Protein AF-B3IXG7-F1 (afdb_monomer_lite)

Foldseek 3Di:
DDDPPPPPPPDDLVRLLVVLVVQLVVLVVQLVVLVVPDDPPDVVSVVSNVVSVVSNVVSVVSNVVSVVVVVVVVVVVVVVVD

InterPro domains:
  IPR009371 Type III secretion protein HrpF [PF06266] (10-82)

pLDDT: mean 89.79, std 14.94, range [43.66, 98.62]

Organism: Pseudomonas cichorii (NCBI:txid36746)

Radius of gyration: 19.19 Å; chains: 1; bounding box: 53×27×53 Å

Secondary structure (DSSP, 8-state):
------------HHHHHHHHHHHHHHHHHHHHHHHHT--TT-HHHHHHHHHHHHHHHHHHHHHHHHHHHHHHHHHHHHHHT-

Sequence (82 aa):
MSPRTWSITMLSSDALRRRLDSNFENTQKDLDSAALSLDAFSPDDWHAFNSAIRQSSTASWAVNQEIVVKHNLAKAIINEIR

Structure (mmCIF, N/CA/C/O backbone):
data_AF-B3IXG7-F1
#
_entry.id   AF-B3IXG7-F1
#
loop_
_atom_site.group_PDB
_atom_site.id
_atom_site.type_symbol
_atom_site.label_atom_id
_atom_site.label_alt_id
_atom_site.label_comp_id
_atom_site.label_asym_id
_atom_site.label_entity_id
_atom_site.label_seq_id
_atom_site.pdbx_PDB_ins_code
_atom_site.Cartn_x
_atom_site.Cartn_y
_atom_site.Cartn_z
_atom_site.occupancy
_atom_site.B_iso_or_equiv
_atom_site.auth_seq_id
_atom_site.auth_comp_id
_atom_site.auth_asym_id
_atom_site.auth_atom_id
_atom_site.pdbx_PDB_model_num
ATOM 1 N N . MET A 1 1 ? -39.357 -19.991 -1.112 1.00 44.12 1 MET A N 1
ATOM 2 C CA . MET A 1 1 ? -38.195 -19.162 -1.509 1.00 44.12 1 MET A CA 1
ATOM 3 C C . MET A 1 1 ? -37.263 -19.085 -0.307 1.00 44.12 1 MET A C 1
ATOM 5 O O . MET A 1 1 ? -37.724 -18.674 0.745 1.00 44.12 1 MET A O 1
ATOM 9 N N . SER A 1 2 ? -36.026 -19.579 -0.416 1.00 43.66 2 SER A N 1
ATOM 10 C CA . SER A 1 2 ? -35.044 -19.582 0.685 1.00 43.66 2 SER A CA 1
ATOM 11 C C . SER A 1 2 ? -34.201 -18.297 0.641 1.00 43.66 2 SER A C 1
ATOM 13 O O . SER A 1 2 ? -33.761 -17.935 -0.458 1.00 43.66 2 SER A O 1
ATOM 15 N N . PRO A 1 3 ? -33.967 -17.589 1.763 1.00 55.19 3 PRO A N 1
ATOM 16 C CA . PRO A 1 3 ? -33.100 -16.421 1.773 1.00 55.19 3 PRO A CA 1
ATOM 17 C C . PRO A 1 3 ? -31.642 -16.870 1.630 1.00 55.19 3 PRO A C 1
ATOM 19 O O . PRO A 1 3 ? -31.134 -17.635 2.446 1.00 55.19 3 PRO A O 1
ATOM 22 N N . ARG A 1 4 ? -30.951 -16.378 0.594 1.00 58.69 4 ARG A N 1
ATOM 23 C CA . ARG A 1 4 ? -29.491 -16.490 0.488 1.00 58.69 4 ARG A CA 1
ATOM 24 C C . ARG A 1 4 ? -28.865 -15.631 1.584 1.00 58.69 4 ARG A C 1
ATOM 26 O O . ARG A 1 4 ? -28.764 -14.415 1.439 1.00 58.69 4 ARG A O 1
ATOM 33 N N . THR A 1 5 ? -28.454 -16.259 2.677 1.00 56.28 5 THR A N 1
ATOM 34 C CA . THR A 1 5 ? -27.555 -15.662 3.662 1.00 56.28 5 THR A CA 1
ATOM 35 C C . THR A 1 5 ? -26.202 -15.444 2.996 1.00 56.28 5 THR A C 1
ATOM 37 O O . THR A 1 5 ? -25.444 -16.378 2.743 1.00 56.28 5 THR A O 1
ATOM 40 N N . TRP A 1 6 ? -25.902 -14.188 2.674 1.00 50.88 6 TRP A N 1
ATOM 41 C CA . TRP A 1 6 ? -24.543 -13.763 2.373 1.00 50.88 6 TRP A CA 1
ATOM 42 C C . TRP A 1 6 ? -23.734 -13.958 3.651 1.00 50.88 6 TRP A C 1
ATOM 44 O O . TRP A 1 6 ? -23.831 -13.165 4.585 1.00 50.88 6 TRP A O 1
ATOM 54 N N . SER A 1 7 ? -22.992 -15.059 3.726 1.00 48.16 7 SER A N 1
ATOM 55 C CA . SER A 1 7 ? -22.048 -15.288 4.810 1.00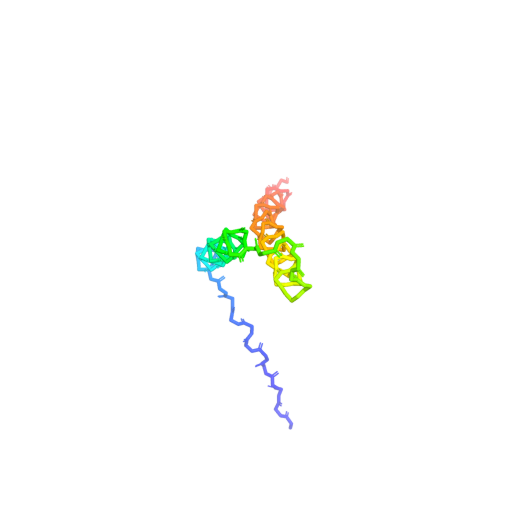 48.16 7 SER A CA 1
ATOM 56 C C . SER A 1 7 ? -20.894 -14.309 4.612 1.00 48.16 7 SER A C 1
ATOM 58 O O . SER A 1 7 ? -19.921 -14.605 3.923 1.00 48.16 7 SER A O 1
ATOM 60 N N . ILE A 1 8 ? -21.035 -13.099 5.157 1.00 57.03 8 ILE A N 1
ATOM 61 C CA . ILE A 1 8 ? -19.916 -12.179 5.336 1.00 57.03 8 ILE A CA 1
ATOM 62 C C . ILE A 1 8 ? -19.005 -12.879 6.336 1.00 57.03 8 ILE A C 1
ATOM 64 O O . ILE A 1 8 ? -19.276 -12.882 7.535 1.00 57.03 8 ILE A O 1
ATOM 68 N N . THR A 1 9 ? -17.966 -13.550 5.847 1.00 57.66 9 THR A N 1
ATOM 69 C CA . THR A 1 9 ? -16.934 -14.110 6.713 1.00 57.66 9 THR A CA 1
ATOM 70 C C . THR A 1 9 ? -16.291 -12.940 7.447 1.00 57.66 9 THR A C 1
ATOM 72 O O . THR A 1 9 ? -15.456 -12.234 6.882 1.00 57.66 9 THR A O 1
ATOM 75 N N . MET A 1 10 ? -16.709 -12.685 8.689 1.00 57.81 10 MET A N 1
ATOM 76 C CA . MET A 1 10 ? -15.999 -11.760 9.560 1.00 57.81 10 MET A CA 1
ATOM 77 C C . MET A 1 10 ? -14.596 -12.323 9.765 1.00 57.81 10 MET A C 1
ATOM 79 O O . MET A 1 10 ? -14.404 -13.338 10.433 1.00 57.81 10 MET A O 1
ATOM 83 N N . LEU A 1 11 ? -13.607 -11.685 9.145 1.00 67.25 11 LEU A N 1
ATOM 84 C CA . LEU A 1 11 ? -12.211 -11.922 9.476 1.00 67.25 11 LEU A CA 1
ATOM 85 C C . LEU A 1 11 ? -11.991 -11.431 10.907 1.00 67.25 11 LEU A C 1
ATOM 87 O O . LEU A 1 11 ? -12.429 -10.335 11.260 1.00 67.25 11 LEU A O 1
ATOM 91 N N . SER A 1 12 ? -11.294 -12.219 11.727 1.00 84.44 12 SER A N 1
ATOM 92 C CA . SER A 1 12 ? -10.808 -11.706 13.007 1.00 84.44 12 SER A CA 1
ATOM 93 C C . SER A 1 12 ? -9.922 -10.480 12.764 1.00 84.44 12 SER A C 1
ATOM 95 O O . SER A 1 12 ? -9.277 -10.374 11.715 1.00 84.44 12 SER A O 1
ATOM 97 N N . SER A 1 13 ? -9.859 -9.559 13.730 1.00 85.12 13 SER A N 1
ATOM 98 C CA . SER A 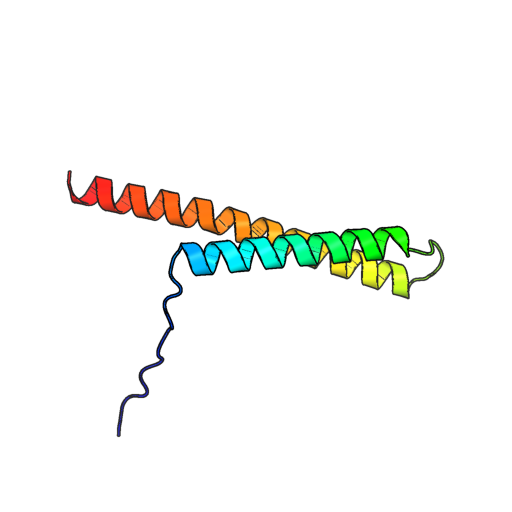1 13 ? -9.042 -8.346 13.586 1.00 85.12 13 SER A CA 1
ATOM 99 C C . SER A 1 13 ? -7.582 -8.668 13.251 1.00 85.12 13 SER A C 1
ATOM 101 O O . SER A 1 13 ? -6.985 -7.963 12.447 1.00 85.12 13 SER A O 1
ATOM 103 N N . ASP A 1 14 ? -7.024 -9.745 13.807 1.00 88.88 14 ASP A N 1
ATOM 104 C CA . ASP A 1 14 ? -5.651 -10.170 13.517 1.00 88.88 14 ASP A CA 1
ATOM 105 C C . ASP A 1 14 ? -5.499 -10.753 12.109 1.00 88.88 14 ASP A C 1
ATOM 107 O O . ASP A 1 14 ? -4.469 -10.572 11.462 1.00 88.88 14 ASP A O 1
ATOM 111 N N . ALA A 1 15 ? -6.517 -11.461 11.608 1.00 90.81 15 ALA A N 1
ATOM 112 C CA . ALA A 1 15 ? -6.511 -11.963 10.239 1.00 90.81 15 ALA A CA 1
ATOM 113 C C . ALA A 1 15 ? -6.618 -10.821 9.219 1.00 90.81 15 ALA A C 1
ATOM 115 O O . ALA A 1 15 ? -5.952 -10.874 8.184 1.00 90.81 15 ALA A O 1
ATOM 116 N N . LEU A 1 16 ? -7.416 -9.790 9.518 1.00 91.31 16 LEU A N 1
ATOM 117 C CA . LEU A 1 16 ? -7.478 -8.570 8.715 1.00 91.31 16 LEU A CA 1
ATOM 118 C C . LEU A 1 16 ? -6.132 -7.840 8.728 1.00 91.31 16 LEU A C 1
ATOM 120 O O . LEU A 1 16 ? -5.603 -7.560 7.656 1.00 91.31 16 LEU A O 1
ATOM 124 N N . ARG A 1 17 ? -5.550 -7.626 9.914 1.00 93.19 17 ARG A N 1
ATOM 125 C CA . ARG A 1 17 ? -4.243 -6.979 10.075 1.00 93.19 17 ARG A CA 1
ATOM 126 C C . ARG A 1 17 ? -3.158 -7.658 9.252 1.00 93.19 17 ARG A C 1
ATOM 128 O O . ARG A 1 17 ? -2.538 -7.023 8.412 1.00 93.19 17 ARG A O 1
ATOM 135 N N . ARG A 1 18 ? -2.992 -8.978 9.414 1.00 95.00 18 ARG A N 1
ATOM 136 C CA . ARG A 1 18 ? -1.989 -9.746 8.656 1.00 95.00 18 ARG A CA 1
ATOM 137 C C . ARG A 1 18 ? -2.169 -9.605 7.147 1.00 95.00 18 ARG A C 1
ATOM 139 O O . ARG A 1 18 ? -1.187 -9.516 6.426 1.00 95.00 18 ARG A O 1
ATOM 146 N N . ARG A 1 19 ? -3.414 -9.580 6.660 1.00 95.19 19 ARG A N 1
ATOM 147 C CA . ARG A 1 19 ? -3.699 -9.380 5.233 1.00 95.19 19 ARG A CA 1
ATOM 148 C C . ARG A 1 19 ? -3.342 -7.974 4.759 1.00 95.19 19 ARG A C 1
ATOM 150 O O . ARG A 1 19 ? -2.798 -7.849 3.667 1.00 95.19 19 ARG A O 1
ATOM 157 N N . LEU A 1 20 ? -3.659 -6.948 5.548 1.00 96.12 20 LEU A N 1
ATOM 158 C CA . LEU A 1 20 ? -3.302 -5.564 5.237 1.00 96.12 20 LEU A CA 1
ATOM 159 C C . LEU A 1 20 ? -1.780 -5.386 5.222 1.00 96.12 20 LEU A C 1
ATOM 161 O O . LEU A 1 20 ? -1.260 -4.869 4.237 1.00 96.12 20 LEU A O 1
ATOM 165 N N . ASP A 1 21 ? -1.084 -5.908 6.234 1.00 97.06 21 ASP A N 1
ATOM 166 C CA . ASP A 1 21 ? 0.379 -5.872 6.341 1.00 97.06 21 ASP A CA 1
ATOM 167 C C . ASP A 1 21 ? 1.041 -6.596 5.155 1.00 97.06 21 ASP A C 1
ATOM 169 O O . ASP A 1 21 ? 1.862 -6.010 4.454 1.00 97.06 21 ASP A O 1
ATOM 173 N N . SER A 1 22 ? 0.628 -7.834 4.846 1.00 98.00 22 SER A N 1
ATOM 174 C CA . SER A 1 22 ? 1.175 -8.572 3.696 1.00 98.00 22 SER A CA 1
ATOM 175 C C . SER A 1 22 ? 0.915 -7.870 2.361 1.00 98.00 22 SER A C 1
ATOM 177 O O . SER A 1 22 ? 1.779 -7.874 1.488 1.00 98.00 22 SER A O 1
ATOM 179 N N . ASN A 1 23 ? -0.264 -7.269 2.174 1.00 97.81 23 ASN A N 1
ATOM 180 C CA . ASN A 1 23 ? -0.564 -6.535 0.945 1.00 97.81 23 ASN A CA 1
ATOM 181 C C . ASN A 1 23 ? 0.291 -5.264 0.831 1.00 97.81 23 ASN A C 1
ATOM 183 O O . ASN A 1 23 ? 0.851 -4.987 -0.227 1.00 97.81 23 ASN A O 1
ATOM 187 N N . PHE A 1 24 ? 0.440 -4.525 1.930 1.00 98.12 24 PHE A N 1
ATOM 188 C CA . PHE A 1 24 ? 1.311 -3.358 1.989 1.00 98.12 24 PHE A CA 1
ATOM 189 C C . PHE A 1 24 ? 2.759 -3.719 1.644 1.00 98.12 24 PHE A C 1
ATOM 191 O O . PHE A 1 24 ? 3.326 -3.128 0.728 1.00 98.12 24 PHE A O 1
ATOM 198 N N . GLU A 1 25 ? 3.321 -4.749 2.280 1.00 98.38 25 GLU A N 1
ATOM 199 C CA . GLU A 1 25 ? 4.680 -5.219 1.990 1.00 98.38 25 GLU A CA 1
ATOM 200 C C . GLU A 1 25 ? 4.871 -5.626 0.524 1.00 98.38 25 GLU A C 1
ATOM 202 O O . GLU A 1 25 ? 5.897 -5.307 -0.074 1.00 98.38 25 GLU A O 1
ATOM 207 N N . ASN A 1 26 ? 3.897 -6.324 -0.065 1.00 98.50 26 ASN A N 1
ATOM 208 C CA . ASN A 1 26 ? 3.974 -6.739 -1.465 1.00 98.50 26 ASN A CA 1
ATOM 209 C C . ASN A 1 26 ? 3.927 -5.533 -2.408 1.00 98.50 26 ASN A C 1
ATOM 211 O O . ASN A 1 26 ? 4.811 -5.383 -3.243 1.00 98.50 26 ASN A O 1
ATOM 215 N N . THR A 1 27 ? 2.967 -4.623 -2.224 1.00 98.50 27 THR A N 1
ATOM 216 C CA . THR A 1 27 ? 2.864 -3.425 -3.077 1.00 98.50 27 THR A CA 1
ATOM 217 C C . THR A 1 27 ? 4.065 -2.488 -2.942 1.00 98.50 27 THR A C 1
ATOM 219 O O . THR A 1 27 ? 4.427 -1.821 -3.909 1.00 98.50 27 THR A O 1
ATOM 222 N N . GLN A 1 28 ? 4.719 -2.453 -1.775 1.00 98.38 28 GLN A N 1
ATOM 223 C CA . GLN A 1 28 ? 5.969 -1.717 -1.601 1.00 98.38 28 GLN A CA 1
ATOM 224 C C . GLN A 1 28 ? 7.115 -2.371 -2.382 1.00 98.38 28 GLN A C 1
ATOM 226 O O . GLN A 1 28 ? 7.837 -1.673 -3.088 1.00 98.38 28 GLN A O 1
ATOM 231 N N . LYS A 1 29 ? 7.242 -3.703 -2.331 1.00 98.62 29 LYS A N 1
ATOM 232 C CA . LYS A 1 29 ? 8.232 -4.439 -3.137 1.00 98.62 29 LYS A CA 1
ATOM 233 C C . LYS A 1 29 ? 8.003 -4.256 -4.637 1.00 98.62 29 LYS A C 1
ATOM 235 O O . LYS A 1 29 ? 8.974 -4.123 -5.381 1.00 98.62 29 LYS A O 1
ATOM 240 N N . ASP A 1 30 ? 6.747 -4.229 -5.075 1.00 98.38 30 ASP A N 1
ATOM 241 C CA . ASP A 1 30 ? 6.392 -4.005 -6.479 1.00 98.38 30 ASP A CA 1
ATOM 242 C C . ASP A 1 30 ? 6.755 -2.583 -6.922 1.00 98.38 30 ASP A C 1
ATOM 244 O O . ASP A 1 30 ? 7.326 -2.398 -7.997 1.00 98.38 30 ASP A O 1
ATOM 248 N N . LEU A 1 31 ? 6.491 -1.580 -6.076 1.00 98.62 31 LEU A N 1
ATOM 249 C CA . LEU A 1 31 ? 6.914 -0.199 -6.312 1.00 98.62 31 LEU A CA 1
ATOM 250 C C . LEU A 1 31 ? 8.436 -0.078 -6.407 1.00 98.62 31 LEU A C 1
ATOM 252 O O . LEU A 1 31 ? 8.937 0.519 -7.360 1.00 98.62 31 LEU A O 1
ATOM 256 N N . ASP A 1 32 ? 9.164 -0.662 -5.458 1.00 98.50 32 ASP A N 1
ATOM 257 C CA . ASP A 1 32 ? 10.627 -0.627 -5.444 1.00 98.50 32 ASP A CA 1
ATOM 258 C C . ASP A 1 32 ? 11.195 -1.321 -6.695 1.00 98.50 32 ASP A C 1
ATOM 260 O O . ASP A 1 32 ? 12.104 -0.807 -7.345 1.00 98.50 32 ASP A O 1
ATOM 264 N N . SER A 1 33 ? 10.608 -2.453 -7.093 1.00 98.31 33 SER A N 1
ATOM 265 C CA . SER A 1 33 ? 11.001 -3.184 -8.305 1.00 98.31 33 SER A CA 1
ATOM 266 C C . SER A 1 33 ? 10.733 -2.377 -9.579 1.00 98.31 33 SER A C 1
ATOM 268 O O . SER A 1 33 ? 11.592 -2.320 -10.462 1.00 98.31 33 SER A O 1
ATOM 270 N N . ALA A 1 34 ? 9.576 -1.717 -9.676 1.00 98.00 34 ALA A N 1
ATOM 271 C CA . ALA A 1 34 ? 9.243 -0.849 -10.805 1.00 98.00 34 ALA A CA 1
ATOM 272 C C . ALA A 1 34 ? 10.155 0.387 -10.868 1.00 98.00 34 ALA A C 1
ATOM 274 O O . ALA A 1 34 ? 10.541 0.813 -11.951 1.00 98.00 34 ALA A O 1
ATOM 275 N N . ALA A 1 35 ? 10.550 0.938 -9.718 1.00 97.69 35 ALA A N 1
ATOM 276 C CA . ALA A 1 35 ? 11.494 2.051 -9.653 1.00 97.69 35 ALA A CA 1
ATOM 277 C C . ALA A 1 35 ? 12.900 1.644 -10.123 1.00 97.69 35 ALA A C 1
ATOM 279 O O . ALA A 1 35 ? 13.545 2.386 -10.860 1.00 97.69 35 ALA A O 1
ATOM 280 N N . LEU A 1 36 ? 13.374 0.462 -9.711 1.00 98.06 36 LEU A N 1
ATOM 281 C CA . LEU A 1 36 ? 14.700 -0.054 -10.074 1.00 98.06 36 LEU A CA 1
ATOM 282 C C . LEU A 1 36 ? 14.810 -0.479 -11.544 1.00 98.06 36 LEU A C 1
ATOM 284 O O . LEU A 1 36 ? 15.912 -0.500 -12.086 1.00 98.06 36 LEU A O 1
ATOM 288 N N . SER A 1 37 ? 13.690 -0.838 -12.172 1.00 96.25 37 SER A N 1
ATOM 289 C CA . SER A 1 37 ? 13.627 -1.259 -13.580 1.00 96.25 37 SER A CA 1
ATOM 290 C C . SER A 1 37 ? 13.271 -0.131 -14.550 1.00 96.25 37 SER A C 1
ATOM 292 O O . SER A 1 37 ? 13.252 -0.363 -15.753 1.00 96.25 37 SER A O 1
ATOM 294 N N . LEU A 1 38 ? 13.015 1.081 -14.050 1.00 96.81 38 LEU A N 1
ATOM 295 C CA . LEU A 1 38 ? 12.549 2.202 -14.857 1.00 96.81 38 LEU A CA 1
ATOM 296 C C . LEU A 1 38 ? 13.612 2.674 -15.862 1.00 96.81 38 LEU A C 1
ATOM 298 O O . LEU A 1 38 ? 14.600 3.308 -15.482 1.00 96.81 38 LEU A O 1
ATOM 302 N N . ASP A 1 39 ? 13.359 2.454 -17.153 1.00 96.75 39 ASP A N 1
ATOM 303 C CA . ASP A 1 39 ? 14.034 3.188 -18.223 1.00 96.75 39 ASP A CA 1
ATOM 304 C C . ASP A 1 39 ? 13.325 4.533 -18.455 1.00 96.75 39 ASP A C 1
ATOM 306 O O . ASP A 1 39 ? 12.137 4.597 -18.779 1.00 96.75 39 ASP A O 1
ATOM 310 N N . ALA A 1 40 ? 14.070 5.633 -18.315 1.00 90.75 40 ALA A N 1
ATOM 311 C CA . ALA A 1 40 ? 13.554 6.993 -18.445 1.00 90.75 40 ALA A CA 1
ATOM 312 C C . ALA A 1 40 ? 12.905 7.275 -19.812 1.00 90.75 40 ALA A C 1
ATOM 314 O O . ALA A 1 40 ? 12.057 8.169 -19.900 1.00 90.75 40 ALA A O 1
ATOM 315 N N . PHE A 1 41 ? 13.275 6.527 -20.855 1.00 95.44 41 PHE A N 1
ATOM 316 C CA . PHE A 1 41 ? 12.744 6.697 -22.209 1.00 95.44 41 PHE A CA 1
ATOM 317 C C . PHE A 1 41 ? 11.646 5.692 -22.581 1.00 95.44 41 PHE A C 1
ATOM 319 O O . PHE A 1 41 ? 11.149 5.748 -23.705 1.00 95.44 41 PHE A O 1
ATOM 326 N N . SER A 1 42 ? 11.239 4.813 -21.660 1.00 97.88 42 SER A N 1
ATOM 327 C CA . SER A 1 42 ? 10.218 3.786 -21.882 1.00 97.88 42 SER A CA 1
ATOM 328 C C . SER A 1 42 ? 8.862 4.220 -21.309 1.00 97.88 42 SER A C 1
ATOM 330 O O . SER A 1 42 ? 8.684 4.270 -20.088 1.00 97.88 42 SER A O 1
ATOM 332 N N . PRO A 1 43 ? 7.863 4.547 -22.154 1.00 97.19 43 PRO A N 1
ATOM 333 C CA . PRO A 1 43 ? 6.529 4.903 -21.674 1.00 97.19 43 PRO A CA 1
ATOM 334 C C . PRO A 1 43 ? 5.858 3.772 -20.888 1.00 97.19 43 PRO A C 1
ATOM 336 O O . PRO A 1 43 ? 5.152 4.041 -19.916 1.00 97.19 43 PRO A O 1
ATOM 339 N N . ASP A 1 44 ? 6.093 2.519 -21.281 1.00 97.94 44 ASP A N 1
ATOM 340 C CA . ASP A 1 44 ? 5.514 1.350 -20.618 1.00 97.94 44 ASP A CA 1
ATOM 341 C C . ASP A 1 44 ? 6.062 1.187 -19.194 1.00 97.94 44 ASP A C 1
ATOM 343 O O . ASP A 1 44 ? 5.283 0.957 -18.263 1.0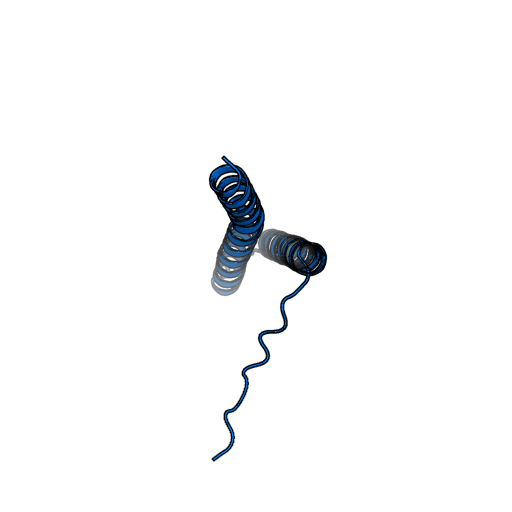0 97.94 44 ASP A O 1
ATOM 347 N N . ASP A 1 45 ? 7.361 1.422 -18.987 1.00 97.69 45 ASP A N 1
ATOM 348 C CA . ASP A 1 45 ? 7.966 1.370 -17.650 1.00 97.69 45 ASP A CA 1
ATOM 349 C C . ASP A 1 45 ? 7.464 2.521 -16.771 1.00 97.69 45 ASP A C 1
ATOM 351 O O . ASP A 1 45 ? 7.138 2.319 -15.597 1.00 97.69 45 ASP A O 1
ATOM 355 N N . TRP A 1 46 ? 7.272 3.716 -17.343 1.00 98.12 46 TRP A N 1
ATOM 356 C CA . TRP A 1 46 ? 6.606 4.821 -16.646 1.00 98.12 46 TRP A CA 1
ATOM 357 C C . TRP A 1 46 ? 5.165 4.481 -16.257 1.00 98.12 46 TRP A C 1
ATOM 359 O O . TRP A 1 46 ? 4.713 4.847 -15.166 1.00 98.12 46 TRP A O 1
ATOM 369 N N . HIS A 1 47 ? 4.415 3.795 -17.120 1.00 97.75 47 HIS A N 1
ATOM 370 C CA . HIS A 1 47 ? 3.065 3.338 -16.798 1.00 97.75 47 HIS A CA 1
ATOM 371 C C . HIS A 1 47 ? 3.070 2.296 -15.675 1.00 97.75 47 HIS A C 1
ATOM 373 O O . HIS A 1 47 ? 2.264 2.413 -14.743 1.00 97.75 47 HIS A O 1
ATOM 379 N N . ALA A 1 48 ? 3.985 1.326 -15.721 1.00 97.62 48 ALA A N 1
ATOM 380 C CA . ALA A 1 48 ? 4.150 0.315 -14.682 1.00 97.62 48 ALA A CA 1
ATOM 381 C C . ALA A 1 48 ? 4.512 0.950 -13.330 1.00 97.62 48 ALA A C 1
ATOM 383 O O . ALA A 1 48 ? 3.833 0.699 -12.330 1.00 97.62 48 ALA A O 1
ATOM 384 N N . PHE A 1 49 ? 5.492 1.856 -13.311 1.00 98.25 49 PHE A N 1
ATOM 385 C CA . PHE A 1 49 ? 5.892 2.604 -12.120 1.00 98.25 49 PHE A CA 1
ATOM 386 C C . PHE A 1 49 ? 4.737 3.429 -11.535 1.00 98.25 49 PHE A C 1
ATOM 388 O O . PHE A 1 49 ? 4.437 3.336 -10.343 1.00 98.25 49 PHE A O 1
ATOM 395 N N . ASN A 1 50 ? 4.009 4.174 -12.372 1.00 98.06 50 ASN A N 1
ATOM 396 C CA . ASN A 1 50 ? 2.844 4.942 -11.925 1.00 98.06 50 ASN A CA 1
ATOM 397 C C . ASN A 1 50 ? 1.721 4.051 -11.367 1.00 98.06 50 ASN A C 1
ATOM 399 O O . ASN A 1 50 ? 1.042 4.433 -10.408 1.00 98.06 50 ASN A O 1
ATOM 403 N N . SER A 1 51 ? 1.505 2.871 -11.954 1.00 98.38 51 SER A N 1
ATOM 404 C CA . SER A 1 51 ? 0.556 1.884 -11.431 1.00 98.38 51 SER A CA 1
ATOM 405 C C . SER A 1 51 ? 0.988 1.390 -10.049 1.00 98.38 51 SER A C 1
ATOM 407 O O . SER A 1 51 ? 0.183 1.410 -9.114 1.00 98.38 51 SER A O 1
ATOM 409 N N . ALA A 1 52 ? 2.267 1.044 -9.889 1.00 98.50 52 ALA A N 1
ATOM 410 C CA . ALA A 1 52 ? 2.819 0.584 -8.619 1.00 98.50 52 ALA A CA 1
ATOM 411 C C . ALA A 1 52 ? 2.734 1.661 -7.520 1.00 98.50 52 ALA A C 1
ATOM 413 O O . ALA A 1 52 ? 2.326 1.355 -6.398 1.00 98.50 52 ALA A O 1
ATOM 414 N N . ILE A 1 53 ? 2.982 2.941 -7.845 1.00 98.31 53 ILE A N 1
ATOM 415 C CA . ILE A 1 53 ? 2.788 4.060 -6.901 1.00 98.31 53 ILE A CA 1
ATOM 416 C C . ILE A 1 53 ? 1.345 4.096 -6.388 1.00 98.31 53 ILE A C 1
ATOM 418 O O . ILE A 1 53 ? 1.107 4.215 -5.181 1.00 98.31 53 ILE A O 1
ATOM 422 N N . ARG A 1 54 ? 0.362 4.009 -7.292 1.00 98.56 54 ARG A N 1
ATOM 423 C CA . ARG A 1 54 ? -1.062 4.061 -6.920 1.00 98.56 54 ARG A CA 1
ATOM 424 C C . ARG A 1 54 ? -1.453 2.881 -6.034 1.00 98.56 54 ARG A C 1
ATOM 426 O O . ARG A 1 54 ? -2.205 3.065 -5.075 1.00 98.56 54 ARG A O 1
ATOM 433 N N . GLN A 1 55 ? -0.940 1.691 -6.338 1.00 98.31 55 GLN A N 1
ATOM 434 C CA . GLN A 1 55 ? -1.207 0.485 -5.556 1.00 98.31 55 GLN A CA 1
ATOM 435 C C . GLN A 1 55 ? -0.604 0.578 -4.150 1.00 98.31 55 GLN A C 1
ATOM 437 O O . GLN A 1 55 ? -1.343 0.406 -3.180 1.00 98.31 55 GLN A O 1
ATOM 442 N N . SER A 1 56 ? 0.674 0.952 -4.026 1.00 98.38 56 SER A N 1
ATOM 443 C CA . SER A 1 56 ? 1.324 1.164 -2.722 1.00 98.38 56 SER A CA 1
ATOM 444 C C . SER A 1 56 ? 0.611 2.251 -1.902 1.00 98.38 56 SER A C 1
ATOM 446 O O . SER A 1 56 ? 0.283 2.046 -0.731 1.00 98.38 56 SER A O 1
ATOM 448 N N . SER A 1 57 ? 0.226 3.365 -2.538 1.00 98.25 57 SER A N 1
ATOM 449 C CA . SER A 1 57 ? -0.549 4.433 -1.881 1.00 98.25 57 SER A CA 1
ATOM 450 C C . SER A 1 57 ? -1.903 3.934 -1.358 1.00 98.25 57 SER A C 1
ATOM 452 O O . SER A 1 57 ? -2.317 4.274 -0.248 1.00 98.25 57 SER A O 1
ATOM 454 N N . THR A 1 58 ? -2.589 3.095 -2.138 1.00 98.12 58 THR A N 1
ATOM 455 C CA . THR A 1 58 ? -3.875 2.494 -1.753 1.00 98.12 58 THR A CA 1
ATOM 456 C C . THR A 1 58 ? -3.712 1.523 -0.583 1.00 98.12 58 THR A C 1
ATOM 458 O O . THR A 1 58 ? -4.510 1.552 0.357 1.00 98.12 58 THR A O 1
ATOM 461 N N . ALA A 1 59 ? -2.670 0.688 -0.605 1.00 97.94 59 ALA A N 1
ATOM 462 C CA . ALA A 1 59 ? -2.378 -0.240 0.482 1.00 97.94 59 ALA A CA 1
ATOM 463 C C . ALA A 1 59 ? -2.031 0.504 1.783 1.00 97.94 59 ALA A C 1
ATOM 465 O O . ALA A 1 59 ? -2.574 0.176 2.838 1.00 97.94 59 ALA A O 1
ATOM 466 N N . SER A 1 60 ? -1.221 1.565 1.697 1.00 97.75 60 SER A N 1
ATOM 467 C CA . SER A 1 60 ? -0.898 2.442 2.831 1.00 97.75 60 SER A CA 1
ATOM 468 C C . SER A 1 60 ? -2.148 3.098 3.431 1.00 97.75 60 SER A C 1
ATOM 470 O O 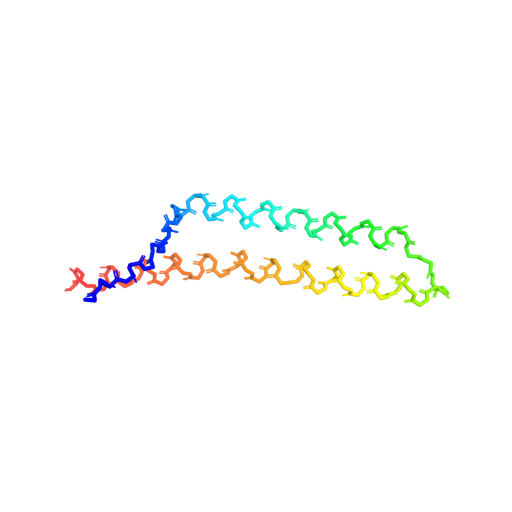. SER A 1 60 ? -2.342 3.105 4.651 1.00 97.75 60 SER A O 1
ATOM 472 N N . TRP A 1 61 ? -3.061 3.592 2.587 1.00 97.69 61 TRP A N 1
ATOM 473 C CA . TRP A 1 61 ? -4.344 4.120 3.055 1.00 97.69 61 TRP A CA 1
ATOM 474 C C . TRP A 1 61 ? -5.167 3.054 3.796 1.00 97.69 61 TRP A C 1
ATOM 476 O O . TRP A 1 61 ? -5.687 3.333 4.878 1.00 97.69 61 TRP A O 1
ATOM 486 N N . ALA A 1 62 ? -5.252 1.835 3.257 1.00 96.38 62 ALA A N 1
ATOM 487 C CA . ALA A 1 62 ? -6.039 0.753 3.847 1.00 96.38 62 ALA A CA 1
ATOM 488 C C . ALA A 1 62 ? -5.502 0.303 5.218 1.00 96.38 62 ALA A C 1
ATOM 490 O O . ALA A 1 62 ? -6.293 0.128 6.147 1.00 96.38 62 ALA A O 1
ATOM 491 N N . VAL A 1 63 ? -4.177 0.183 5.375 1.00 95.75 63 VAL A N 1
ATOM 492 C CA . VAL A 1 63 ? -3.533 -0.098 6.676 1.00 95.75 63 VAL A CA 1
ATOM 493 C C . VAL A 1 63 ? -3.909 0.972 7.707 1.00 95.75 63 VAL A C 1
ATOM 495 O O . VAL A 1 63 ? -4.314 0.655 8.825 1.00 95.75 63 VAL A O 1
ATOM 498 N N . ASN A 1 64 ? -3.872 2.250 7.321 1.00 94.75 64 ASN A N 1
ATOM 499 C CA . ASN A 1 64 ? -4.241 3.346 8.219 1.00 94.75 64 ASN A CA 1
ATOM 500 C C . ASN A 1 64 ? -5.725 3.314 8.635 1.00 94.75 64 ASN A C 1
ATOM 502 O O . ASN A 1 64 ? -6.053 3.688 9.764 1.00 94.75 64 ASN A O 1
ATOM 506 N N . GLN A 1 65 ? -6.630 2.833 7.774 1.00 94.56 65 GLN A N 1
ATOM 507 C CA . GLN A 1 65 ? -8.048 2.693 8.133 1.00 94.56 65 GLN A CA 1
ATOM 508 C C . GLN A 1 65 ? -8.284 1.659 9.238 1.00 94.56 65 GLN A C 1
ATOM 510 O O . GLN A 1 65 ? -9.213 1.826 10.030 1.00 94.56 65 GLN A O 1
ATOM 515 N N . GLU A 1 66 ? -7.445 0.625 9.355 1.00 92.44 66 GLU A N 1
ATOM 516 C CA . GLU A 1 66 ? -7.569 -0.357 10.440 1.00 92.44 66 GLU A CA 1
ATOM 517 C C . GLU A 1 66 ? -7.456 0.316 11.817 1.00 92.44 66 GLU A C 1
ATOM 519 O O . GLU A 1 66 ? -8.248 0.044 12.725 1.00 92.44 66 GLU A O 1
ATOM 524 N N . ILE A 1 67 ? -6.505 1.243 11.958 1.00 90.62 67 ILE A N 1
ATOM 525 C CA . ILE A 1 67 ? -6.279 2.005 13.191 1.00 90.62 67 ILE A CA 1
ATOM 526 C C . ILE A 1 67 ? -7.496 2.882 13.501 1.00 90.62 67 ILE A C 1
ATOM 528 O O . ILE A 1 67 ? -7.980 2.893 14.637 1.00 90.62 67 ILE A O 1
ATOM 532 N N . VAL A 1 68 ? -8.022 3.574 12.487 1.00 93.31 68 VAL A N 1
ATOM 533 C CA . VAL A 1 68 ? -9.205 4.438 12.616 1.00 93.31 68 VAL A CA 1
ATOM 534 C C . VAL A 1 68 ? -10.421 3.637 13.083 1.00 93.31 68 VAL A C 1
ATOM 536 O O . VAL A 1 68 ? -11.102 4.043 14.027 1.00 93.31 68 VAL A O 1
ATOM 539 N N . VAL A 1 69 ? -10.675 2.473 12.478 1.00 91.69 69 VAL A N 1
ATOM 540 C CA . VAL A 1 69 ? -11.799 1.602 12.855 1.00 91.69 69 VAL A CA 1
ATOM 541 C C . VAL A 1 69 ? -11.651 1.104 14.292 1.00 91.69 69 VAL A C 1
ATOM 543 O O . VAL A 1 69 ? -12.605 1.209 15.066 1.00 91.69 69 VAL A O 1
ATOM 546 N N . LYS A 1 70 ? -10.46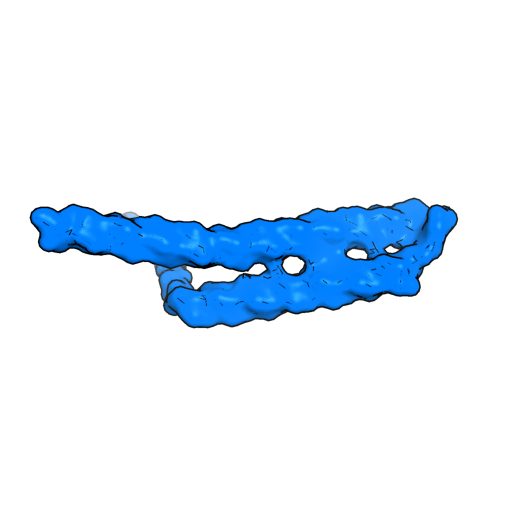2 0.622 14.683 1.00 89.75 70 LYS A N 1
ATOM 547 C CA . LYS A 1 70 ? -10.202 0.169 16.062 1.00 89.75 70 LYS A CA 1
ATOM 548 C C . LYS A 1 70 ? -10.438 1.278 17.082 1.00 89.75 70 LYS A C 1
ATOM 550 O O . LYS A 1 70 ? -11.092 1.043 18.098 1.00 89.75 70 LYS A O 1
ATOM 555 N N . HIS A 1 71 ? -9.940 2.482 16.804 1.00 92.69 71 HIS A N 1
ATOM 556 C CA . HIS A 1 71 ? -10.126 3.635 17.680 1.00 92.69 71 HIS A CA 1
ATOM 557 C C . HIS A 1 71 ? -11.609 4.007 17.832 1.00 92.69 71 HIS A C 1
ATOM 559 O O . HIS A 1 71 ? -12.102 4.156 18.952 1.00 92.69 71 HIS A O 1
ATOM 565 N N . ASN A 1 72 ? -12.334 4.113 16.716 1.00 93.69 72 ASN A N 1
ATOM 566 C CA . ASN A 1 72 ? -13.748 4.486 16.722 1.00 93.69 72 ASN A CA 1
ATOM 567 C C . ASN A 1 72 ? -14.619 3.444 17.434 1.00 93.69 72 ASN A C 1
ATOM 569 O O . ASN A 1 72 ? -15.509 3.816 18.199 1.00 93.69 72 ASN A O 1
ATOM 573 N N . LEU A 1 73 ? -14.336 2.153 17.239 1.00 92.56 73 LEU A N 1
ATOM 574 C CA . LEU A 1 73 ? -15.038 1.074 17.932 1.00 92.56 73 LEU A CA 1
ATOM 575 C C . LEU A 1 73 ? -14.809 1.132 19.448 1.00 92.56 73 LEU A C 1
ATOM 577 O O . LEU A 1 73 ? -15.768 1.067 20.214 1.00 92.56 73 LEU A O 1
ATOM 581 N N . ALA A 1 74 ? -13.558 1.310 19.886 1.00 93.25 74 ALA A N 1
ATOM 582 C CA . ALA A 1 74 ? -13.236 1.438 21.307 1.00 93.25 74 ALA A CA 1
ATOM 583 C C . ALA A 1 74 ? -13.963 2.632 21.948 1.00 93.25 74 ALA A C 1
ATOM 585 O O . ALA A 1 74 ? -14.551 2.502 23.023 1.00 93.25 74 ALA A O 1
ATOM 586 N N . LYS A 1 75 ? -13.981 3.780 21.260 1.00 96.25 75 LYS A N 1
ATOM 587 C CA . LYS A 1 75 ? -14.699 4.978 21.711 1.00 96.25 75 LYS A CA 1
ATOM 588 C C . LYS A 1 75 ? -16.206 4.733 21.847 1.00 96.25 75 LYS A C 1
ATOM 590 O O . LYS A 1 75 ? -16.792 5.161 22.837 1.00 96.25 75 LYS A O 1
ATOM 595 N N . ALA A 1 76 ? -16.823 4.045 20.884 1.00 96.44 76 ALA A N 1
ATOM 596 C CA . ALA A 1 76 ? -18.251 3.733 20.922 1.00 96.44 76 ALA A CA 1
ATOM 597 C C . ALA A 1 76 ? -18.621 2.851 22.128 1.00 96.44 76 ALA A C 1
ATOM 599 O O . ALA A 1 76 ? -19.575 3.162 22.833 1.00 96.44 76 ALA A O 1
ATOM 600 N N . ILE A 1 77 ? -17.827 1.814 22.417 1.00 94.06 77 ILE A N 1
ATOM 601 C CA . ILE A 1 77 ? -18.054 0.918 23.565 1.00 94.06 77 ILE A CA 1
ATOM 602 C C . ILE A 1 77 ? -17.934 1.674 24.895 1.00 94.06 77 ILE A C 1
ATOM 604 O O . ILE A 1 77 ? -18.778 1.518 25.774 1.00 94.06 77 ILE A O 1
ATOM 608 N N . ILE A 1 78 ? -16.899 2.509 25.048 1.00 93.94 78 ILE A N 1
ATOM 609 C CA . ILE A 1 78 ? -16.683 3.296 26.275 1.00 93.94 78 ILE A CA 1
ATOM 610 C C . ILE A 1 78 ? -17.836 4.274 26.518 1.00 93.94 78 ILE A C 1
ATOM 612 O O . ILE A 1 78 ? -18.214 4.492 27.667 1.00 93.94 78 ILE A O 1
ATOM 616 N N . ASN A 1 79 ? -18.375 4.872 25.455 1.00 95.69 79 ASN A N 1
ATOM 617 C CA . ASN A 1 79 ? -19.485 5.812 25.564 1.00 95.69 79 ASN A CA 1
ATOM 618 C C . ASN A 1 79 ? -20.802 5.140 25.975 1.00 95.69 79 ASN A C 1
ATOM 620 O O . ASN A 1 79 ? -21.586 5.787 26.650 1.00 95.69 79 ASN A O 1
ATOM 624 N N . GLU A 1 80 ? -21.038 3.883 25.594 1.00 95.19 80 GLU A N 1
ATOM 625 C CA . GLU A 1 80 ? -22.281 3.164 25.922 1.00 95.19 80 GLU A CA 1
ATOM 626 C C . GLU A 1 80 ? -22.324 2.668 27.378 1.00 95.19 80 GLU A C 1
ATOM 628 O O . GLU A 1 80 ? -23.392 2.469 27.944 1.00 95.19 80 GLU A O 1
ATOM 633 N N . ILE A 1 81 ? -21.161 2.451 28.003 1.00 92.38 81 ILE A N 1
ATOM 634 C CA . I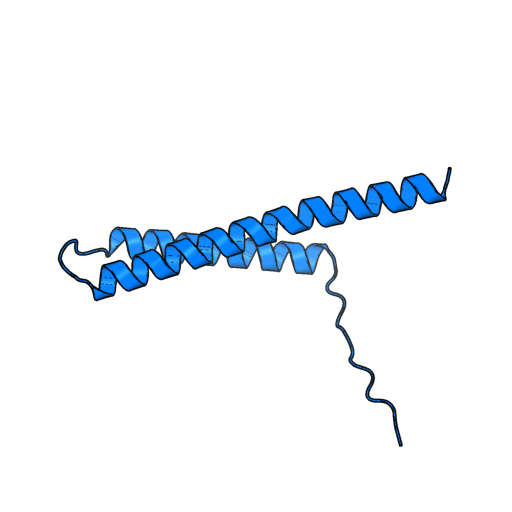LE A 1 81 ? -21.064 1.994 29.405 1.00 92.38 81 ILE A CA 1
ATOM 635 C C . ILE A 1 81 ? -21.058 3.187 30.390 1.00 92.38 81 ILE A C 1
ATOM 637 O O . ILE A 1 81 ? -21.045 2.992 31.607 1.00 92.38 81 ILE A O 1
ATOM 641 N N . ARG A 1 82 ? -21.054 4.426 29.883 1.00 63.06 82 ARG A N 1
ATOM 642 C CA . ARG A 1 82 ? -21.151 5.656 30.683 1.00 63.06 82 ARG A CA 1
ATOM 643 C C . ARG A 1 82 ? -22.593 6.108 30.842 1.00 63.06 82 ARG A C 1
ATOM 645 O O . ARG A 1 82 ? -22.902 6.564 31.964 1.00 63.06 82 ARG A O 1
#